Protein AF-A0A954QZ28-F1 (afdb_monomer_lite)

Secondary structure (DSSP, 8-state):
---------PPPHHHHHHHHHHHTT------HHHHHHHHHHHHHTTT-HHHHHHHHHHHHHH-HHHHHHT-TTT-HHHHHHHT-TT--HHHHHHHHHHHHHSSPPPHHHHHHHHHHHTT-SSHHHHHHHHHHHHHTSHHHHH--

pLDDT: mean 74.05, std 15.15, range [38.03, 93.94]

Foldseek 3Di:
DDDDDDPLDWDQQLRLVVLLCQLLVPPPDPPVPVSVVSNVLLVVQPDDDVSSLVVVLVCLLPPPSLCQSLPLVRRPLLCCLVVPPPDDLLNSQQSSCCSQQVDGDDPVRSVVLVVQCVPDPDNSNSSSVVNSCSSSDPSSRRRD

Structure (mmCIF, N/CA/C/O backbone):
data_AF-A0A954QZ28-F1
#
_entry.id   AF-A0A954QZ28-F1
#
loop_
_atom_site.group_PDB
_atom_site.id
_atom_site.type_symbol
_atom_site.label_atom_id
_atom_site.label_alt_id
_atom_site.label_comp_id
_atom_site.label_asym_id
_atom_site.label_entity_id
_atom_site.label_seq_id
_atom_site.pdbx_PDB_ins_code
_atom_site.Cartn_x
_atom_site.Cartn_y
_atom_site.Cartn_z
_atom_site.occupancy
_atom_site.B_iso_or_equiv
_atom_site.auth_seq_id
_atom_site.auth_comp_id
_atom_site.auth_asym_id
_atom_site.auth_atom_id
_atom_site.pdbx_PDB_model_num
ATOM 1 N N . SER A 1 1 ? -21.510 27.653 24.233 1.00 38.03 1 SER A N 1
ATOM 2 C CA . SER A 1 1 ? -21.589 26.718 23.097 1.00 38.03 1 SER A CA 1
ATOM 3 C C . SER A 1 1 ? -20.585 25.605 23.319 1.00 38.03 1 SER A C 1
ATOM 5 O O . SER A 1 1 ? -19.395 25.871 23.259 1.00 38.03 1 SER A O 1
ATOM 7 N N . SER A 1 2 ? -21.049 24.415 23.708 1.00 38.25 2 SER A N 1
ATOM 8 C CA . SER A 1 2 ? -20.191 23.247 23.948 1.00 38.25 2 SER A CA 1
ATOM 9 C C . SER A 1 2 ? -20.011 22.510 22.624 1.00 38.25 2 SER A C 1
ATOM 11 O O . SER A 1 2 ? -20.997 22.045 22.054 1.00 38.25 2 SER A O 1
ATOM 13 N N . PHE A 1 3 ? -18.788 22.472 22.100 1.00 46.31 3 PHE A N 1
ATOM 14 C CA . PHE A 1 3 ? -18.458 21.667 20.928 1.00 46.31 3 PHE A CA 1
ATOM 15 C C . PHE A 1 3 ? -18.366 20.201 21.356 1.00 46.31 3 PHE A C 1
ATOM 17 O O . PHE A 1 3 ? -17.577 19.846 22.229 1.00 46.31 3 PHE A O 1
ATOM 24 N N . ALA A 1 4 ? -19.211 19.361 20.763 1.00 43.81 4 ALA A N 1
ATOM 25 C CA . ALA A 1 4 ? -19.177 17.920 20.933 1.00 43.81 4 ALA A CA 1
ATOM 26 C C . ALA A 1 4 ? -17.924 17.349 20.256 1.00 43.81 4 ALA A C 1
ATOM 28 O O . ALA A 1 4 ? -17.793 17.405 19.035 1.00 43.81 4 ALA A O 1
ATOM 29 N N . THR A 1 5 ? -17.018 16.770 21.039 1.00 40.72 5 THR A N 1
ATOM 30 C CA . THR A 1 5 ? -15.986 15.873 20.517 1.00 40.72 5 THR A CA 1
ATOM 31 C C . THR A 1 5 ? -16.688 14.589 20.083 1.00 40.72 5 THR A C 1
ATOM 33 O O . THR A 1 5 ? -17.097 13.789 20.923 1.00 40.72 5 THR A O 1
ATOM 36 N N . MET A 1 6 ? -16.901 14.403 18.779 1.00 40.81 6 MET A N 1
ATOM 37 C CA . MET A 1 6 ? -17.289 13.098 18.244 1.00 40.81 6 MET A CA 1
ATOM 38 C C . MET A 1 6 ? -16.118 12.137 18.486 1.00 40.81 6 MET A C 1
ATOM 40 O O . MET A 1 6 ? -15.026 12.406 17.983 1.00 40.81 6 MET A O 1
ATOM 44 N N . PRO A 1 7 ? -16.286 11.039 19.245 1.00 48.00 7 PRO A N 1
ATOM 45 C CA . PRO A 1 7 ? -15.283 9.988 19.237 1.00 48.00 7 PRO A CA 1
ATOM 46 C C . PRO A 1 7 ? -15.225 9.441 17.808 1.00 48.00 7 PRO A C 1
ATOM 48 O O . PRO A 1 7 ? -16.243 8.976 17.290 1.00 48.00 7 PRO A O 1
ATOM 51 N N . MET A 1 8 ? -14.058 9.556 17.169 1.00 43.97 8 MET A N 1
ATOM 52 C CA . MET A 1 8 ? -13.742 8.892 15.903 1.00 43.97 8 MET A CA 1
ATOM 53 C C . MET A 1 8 ? -14.042 7.405 16.093 1.00 43.97 8 MET A C 1
ATOM 55 O O . MET A 1 8 ? -13.344 6.701 16.822 1.00 43.97 8 MET A O 1
ATOM 59 N N . ARG A 1 9 ? -15.168 6.951 15.548 1.00 52.44 9 ARG A N 1
ATOM 60 C CA . ARG A 1 9 ? -15.652 5.589 15.736 1.00 52.44 9 ARG A CA 1
ATOM 61 C C . ARG A 1 9 ? -15.023 4.767 14.616 1.00 52.44 9 ARG A C 1
ATOM 63 O O . ARG A 1 9 ? -15.366 4.985 13.462 1.00 52.44 9 ARG A O 1
ATOM 70 N N . GLY A 1 10 ? -14.074 3.892 14.958 1.00 58.69 10 GLY A N 1
ATOM 71 C CA . GLY A 1 10 ? -13.457 2.980 13.989 1.00 58.69 10 GLY A CA 1
ATOM 72 C C . GLY A 1 10 ? -14.515 2.171 13.231 1.00 58.69 10 GLY A C 1
ATOM 73 O O . GLY A 1 10 ? -15.608 1.936 13.759 1.00 58.69 10 GLY A O 1
ATOM 74 N N . LEU A 1 11 ? -14.196 1.782 11.997 1.00 59.22 11 LEU A N 1
ATOM 75 C CA . LEU A 1 11 ? -15.119 1.090 11.095 1.00 59.22 11 LEU A CA 1
ATOM 76 C C . LEU A 1 11 ? -15.683 -0.182 11.732 1.00 59.22 11 LEU A C 1
ATOM 78 O O . LEU A 1 11 ? -14.971 -0.927 12.411 1.00 59.22 11 LEU A O 1
ATOM 82 N N . SER A 1 12 ? -16.975 -0.441 11.511 1.00 68.88 12 SER A N 1
ATOM 83 C CA . SER A 1 12 ? -17.567 -1.728 11.879 1.00 68.88 12 SER A CA 1
ATOM 84 C C . SER A 1 12 ? -16.999 -2.849 10.998 1.00 68.88 12 SER A C 1
ATOM 86 O O . SER A 1 12 ? -16.528 -2.594 9.892 1.00 68.88 12 SER A O 1
ATOM 88 N N . GLY A 1 13 ? -17.073 -4.104 11.459 1.00 67.50 13 GLY A N 1
ATOM 89 C CA . GLY A 1 13 ? -16.590 -5.254 10.677 1.00 67.50 13 GLY A CA 1
ATOM 90 C C . GLY A 1 13 ? -17.237 -5.344 9.293 1.00 67.50 13 GLY A C 1
ATOM 91 O O . GLY A 1 13 ? -16.562 -5.649 8.317 1.00 67.50 13 GLY A O 1
ATOM 92 N N . ASP A 1 14 ? -18.513 -4.966 9.180 1.00 68.81 14 ASP A N 1
ATOM 93 C CA . ASP A 1 14 ? -19.202 -4.901 7.889 1.00 68.81 14 ASP A CA 1
ATOM 94 C C . ASP A 1 14 ? -18.636 -3.798 6.980 1.00 68.81 14 ASP A C 1
ATOM 96 O O . ASP A 1 14 ? -18.440 -4.030 5.791 1.00 68.81 14 ASP A O 1
ATOM 100 N N . GLN A 1 15 ? -18.340 -2.613 7.528 1.00 70.19 15 GLN A N 1
ATOM 101 C CA . GLN A 1 15 ? -17.769 -1.505 6.756 1.00 70.19 15 GLN A CA 1
ATOM 10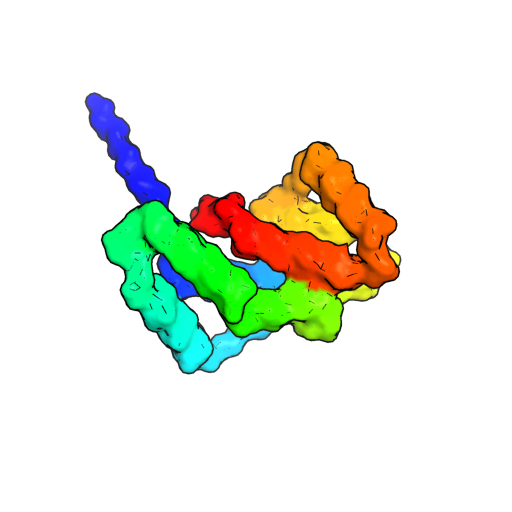2 C C . GLN A 1 15 ? -16.349 -1.817 6.280 1.00 70.19 15 GLN A C 1
ATOM 104 O O . GLN A 1 15 ? -16.007 -1.517 5.142 1.00 70.19 15 GLN A O 1
ATOM 109 N N . LEU A 1 16 ? -15.537 -2.453 7.127 1.00 71.25 16 LEU A N 1
ATOM 110 C CA . LEU A 1 16 ? -14.182 -2.856 6.764 1.00 71.25 16 LEU A CA 1
ATOM 111 C C . LEU A 1 16 ? -14.188 -3.934 5.672 1.00 71.25 16 LEU A C 1
ATOM 113 O O . LEU A 1 16 ? -13.406 -3.855 4.727 1.00 71.25 16 LEU A O 1
ATOM 117 N N . TYR A 1 17 ? -15.095 -4.909 5.771 1.00 74.81 17 TYR A N 1
ATOM 118 C CA . TYR A 1 17 ? -15.284 -5.926 4.738 1.00 74.81 17 TYR A CA 1
ATOM 119 C C . TYR A 1 17 ? -15.635 -5.288 3.387 1.00 74.81 17 TYR A C 1
ATOM 121 O O . TYR A 1 17 ? -14.998 -5.587 2.376 1.00 74.81 17 TYR A O 1
ATOM 129 N N . ASP A 1 18 ? -16.608 -4.373 3.378 1.00 74.56 18 ASP A N 1
ATOM 130 C CA . ASP A 1 18 ? -17.055 -3.700 2.157 1.00 74.56 18 ASP A CA 1
ATOM 131 C C . ASP A 1 18 ? -15.938 -2.820 1.554 1.00 74.56 18 ASP A C 1
ATOM 133 O O . ASP A 1 18 ? -15.743 -2.828 0.333 1.00 74.56 18 ASP A O 1
ATOM 137 N N . SER A 1 19 ? -15.146 -2.131 2.387 1.00 75.31 19 SER A N 1
ATOM 138 C CA . SER A 1 19 ? -13.974 -1.360 1.945 1.00 75.31 19 SER A CA 1
ATOM 139 C C . SER A 1 19 ? -12.905 -2.242 1.295 1.00 75.31 19 SER A C 1
ATOM 141 O O . SER A 1 19 ? -12.408 -1.900 0.223 1.00 75.31 19 SER A O 1
ATOM 143 N N . ILE A 1 20 ? -12.576 -3.396 1.887 1.00 75.56 20 ILE A N 1
ATOM 144 C CA . ILE A 1 20 ? -11.546 -4.299 1.348 1.00 75.56 20 ILE A CA 1
ATOM 145 C C . ILE A 1 20 ? -12.005 -4.945 0.041 1.00 75.56 20 ILE A C 1
ATOM 147 O O . ILE A 1 20 ? -11.244 -4.969 -0.924 1.00 75.56 20 ILE A O 1
ATOM 151 N N . VAL A 1 21 ? -13.251 -5.426 -0.028 1.00 79.44 21 VAL A N 1
ATOM 152 C CA . VAL A 1 21 ? -13.811 -6.008 -1.262 1.00 79.44 21 VAL A CA 1
ATOM 153 C C . VAL A 1 21 ? -13.777 -4.990 -2.400 1.00 79.44 21 VAL A C 1
ATOM 155 O O . V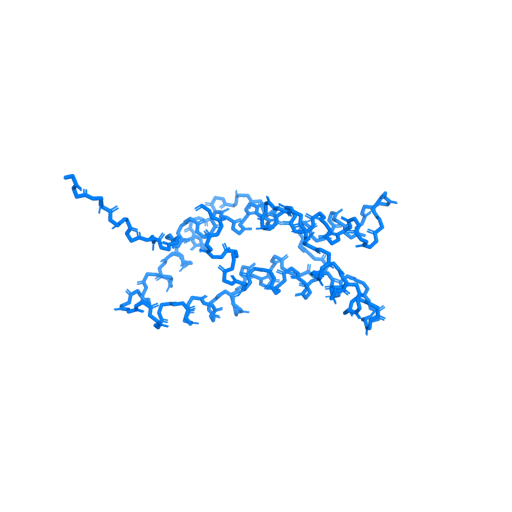AL A 1 21 ? -13.371 -5.323 -3.514 1.00 79.44 21 VAL A O 1
ATOM 158 N N . THR A 1 22 ? -14.147 -3.743 -2.104 1.00 78.06 22 THR A N 1
ATOM 159 C CA . THR A 1 22 ? -14.148 -2.653 -3.085 1.00 78.06 22 THR A CA 1
ATOM 160 C C . THR A 1 22 ? -12.729 -2.297 -3.535 1.00 78.06 22 THR A C 1
ATOM 162 O O . THR A 1 22 ? -12.476 -2.234 -4.736 1.00 78.06 22 THR A O 1
ATOM 165 N N . ALA A 1 23 ? -11.786 -2.117 -2.604 1.00 72.88 23 ALA A N 1
ATOM 166 C CA . ALA A 1 23 ? -10.403 -1.743 -2.914 1.00 72.88 23 ALA A CA 1
ATOM 167 C C . ALA A 1 23 ? -9.641 -2.847 -3.674 1.00 72.88 23 ALA A C 1
ATOM 169 O O . ALA A 1 23 ? -8.862 -2.572 -4.590 1.00 72.88 23 ALA A O 1
ATOM 170 N N . ALA A 1 24 ? -9.891 -4.112 -3.331 1.00 74.75 24 ALA A N 1
ATOM 171 C CA . ALA A 1 24 ? -9.268 -5.267 -3.973 1.00 74.75 24 ALA A CA 1
ATOM 172 C C . ALA A 1 24 ? -9.918 -5.649 -5.317 1.00 74.75 24 ALA A C 1
ATOM 174 O O . ALA A 1 24 ? -9.427 -6.553 -5.997 1.00 74.75 24 ALA A O 1
ATOM 175 N N . GLY A 1 25 ? -11.025 -4.996 -5.701 1.00 72.00 25 GLY A N 1
ATOM 176 C CA . GLY A 1 25 ? -11.776 -5.332 -6.912 1.00 72.00 25 GLY A CA 1
ATOM 177 C C . GLY A 1 25 ? -12.350 -6.751 -6.876 1.00 72.00 25 GLY A C 1
ATOM 178 O O . GLY A 1 25 ? -12.608 -7.348 -7.923 1.00 72.00 25 GLY A O 1
ATOM 179 N N . LEU A 1 26 ? -12.514 -7.316 -5.676 1.00 75.94 26 LEU A N 1
ATOM 180 C CA . LEU A 1 26 ? -13.071 -8.648 -5.505 1.00 75.94 26 LEU A CA 1
ATOM 181 C C . LEU A 1 26 ? -14.550 -8.610 -5.906 1.00 75.94 26 LEU A C 1
ATOM 183 O O . LEU A 1 26 ? -15.251 -7.634 -5.620 1.00 75.94 26 LEU A O 1
ATOM 187 N N . PRO A 1 27 ? -15.066 -9.658 -6.574 1.00 63.91 27 PRO A N 1
ATOM 188 C CA . PRO A 1 27 ? -16.483 -9.711 -6.887 1.00 63.91 27 PRO A CA 1
ATOM 189 C C . PRO A 1 27 ? -17.275 -9.605 -5.584 1.00 63.91 27 PRO A C 1
ATOM 191 O O . PRO A 1 27 ? -16.959 -10.305 -4.620 1.00 63.91 27 PRO A O 1
ATOM 194 N N . VAL A 1 28 ? -18.317 -8.763 -5.562 1.00 63.69 28 VAL A N 1
ATOM 195 C CA . VAL A 1 28 ? -19.270 -8.697 -4.445 1.00 63.69 28 VAL A CA 1
ATOM 196 C C . VAL A 1 28 ? -19.973 -10.050 -4.364 1.00 63.69 28 VAL A C 1
ATOM 198 O O . VAL A 1 28 ? -21.004 -10.302 -4.991 1.00 63.69 28 VAL A O 1
ATOM 201 N N . ARG A 1 29 ? -19.356 -10.985 -3.646 1.00 60.84 29 ARG A N 1
ATOM 202 C CA . ARG A 1 29 ? -19.885 -12.323 -3.448 1.00 60.84 29 ARG A CA 1
ATOM 203 C C . ARG A 1 29 ? -21.036 -12.197 -2.465 1.00 60.84 29 ARG A C 1
ATOM 205 O O . ARG A 1 29 ? -20.844 -11.849 -1.308 1.00 60.84 29 ARG A O 1
ATOM 212 N N . SER A 1 30 ? -22.235 -12.562 -2.912 1.00 52.09 30 SER A N 1
ATOM 213 C CA . SER A 1 30 ? -23.422 -12.738 -2.062 1.00 52.09 30 SER A CA 1
ATOM 214 C C . SER A 1 30 ? -23.251 -13.853 -1.008 1.00 52.09 30 SER A C 1
ATOM 216 O O . SER A 1 30 ? -24.229 -14.226 -0.349 1.00 52.09 30 SER A O 1
ATOM 218 N N . ASP A 1 31 ? -22.055 -14.435 -0.853 1.00 57.62 31 ASP A N 1
ATOM 219 C CA . ASP A 1 31 ? -21.818 -15.492 0.116 1.00 57.62 31 ASP A CA 1
ATOM 220 C C . ASP A 1 31 ? -21.803 -14.913 1.532 1.00 57.62 31 ASP A C 1
ATOM 222 O O . ASP A 1 31 ? -20.796 -14.519 2.118 1.00 57.62 31 ASP A O 1
ATOM 226 N N . SER A 1 32 ? -23.009 -14.863 2.080 1.00 63.62 32 SER A N 1
ATOM 227 C CA . SER A 1 32 ? -23.313 -14.443 3.436 1.00 63.62 32 SER A CA 1
ATOM 228 C C . SER A 1 32 ? -22.507 -15.190 4.501 1.00 63.62 32 SER A C 1
ATOM 230 O O . SER A 1 32 ? -22.497 -14.734 5.637 1.00 63.62 32 SER A O 1
ATOM 232 N N . ARG A 1 33 ? -21.866 -16.334 4.210 1.00 68.31 33 ARG A N 1
ATOM 233 C CA . ARG A 1 33 ? -21.055 -17.054 5.205 1.00 68.31 33 ARG A CA 1
ATOM 234 C C . ARG A 1 33 ? -19.707 -16.397 5.486 1.00 68.31 33 ARG A C 1
ATOM 236 O O . ARG A 1 33 ? -19.437 -16.163 6.656 1.00 68.31 33 ARG A O 1
ATOM 243 N N . GLN A 1 34 ? -18.913 -16.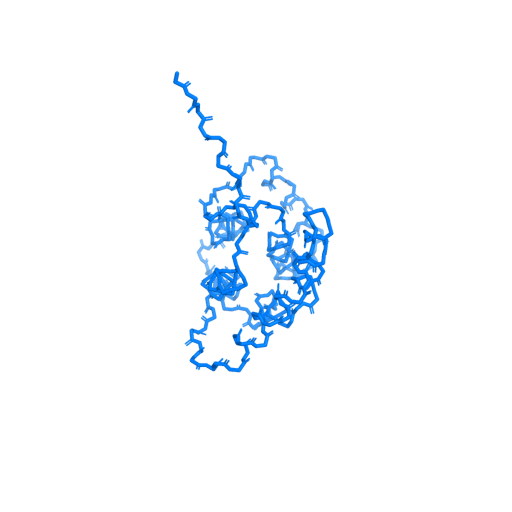050 4.472 1.00 66.50 34 GLN A N 1
ATOM 244 C CA . GLN A 1 34 ? -17.618 -15.377 4.682 1.00 66.50 34 GLN A CA 1
ATOM 245 C C . GLN A 1 34 ? -17.797 -13.999 5.320 1.00 66.50 34 GLN A C 1
ATOM 247 O O . GLN A 1 34 ? -17.130 -13.693 6.303 1.00 66.50 34 GLN A O 1
ATOM 252 N N . ARG A 1 35 ? -18.777 -13.218 4.843 1.00 70.88 35 ARG A N 1
ATOM 253 C CA . ARG A 1 35 ? -19.132 -11.930 5.456 1.00 70.88 35 ARG A CA 1
ATOM 254 C C . ARG A 1 35 ? -19.547 -12.086 6.921 1.00 70.88 35 ARG A C 1
ATOM 256 O O . ARG A 1 35 ? -19.063 -11.355 7.771 1.00 70.88 35 ARG A O 1
ATOM 263 N N . ARG A 1 36 ? -20.412 -13.061 7.238 1.00 70.50 36 ARG A N 1
ATOM 264 C CA . ARG A 1 36 ? -20.825 -13.316 8.631 1.00 70.50 36 ARG A CA 1
ATOM 265 C C . ARG A 1 36 ? -19.659 -13.765 9.503 1.00 70.50 36 ARG A C 1
ATOM 267 O O . ARG A 1 36 ? -19.558 -13.280 10.617 1.00 70.50 36 ARG A O 1
ATOM 274 N N . GLN A 1 37 ? -18.799 -14.652 9.006 1.00 70.44 37 GLN A N 1
ATOM 275 C CA . GLN A 1 37 ? -17.632 -15.123 9.751 1.00 70.44 37 GLN A CA 1
ATOM 276 C C . GLN A 1 37 ? -16.688 -13.960 10.070 1.00 70.44 37 GLN A C 1
ATOM 278 O O . GLN A 1 37 ? -16.352 -13.756 11.229 1.00 70.44 37 GLN A O 1
ATOM 283 N N . PHE A 1 38 ? -16.372 -13.132 9.070 1.00 70.62 38 PHE A N 1
ATOM 284 C CA . PHE A 1 38 ? -15.553 -11.935 9.248 1.00 70.62 38 PHE A CA 1
ATOM 285 C C . PHE A 1 38 ? -16.159 -10.976 10.280 1.00 70.62 38 PHE A C 1
ATOM 287 O O . PHE A 1 38 ? -15.474 -10.548 11.204 1.00 70.62 38 PHE A O 1
ATOM 294 N N . THR A 1 39 ? -17.456 -10.671 10.173 1.00 69.75 39 THR A N 1
ATOM 295 C CA . THR A 1 39 ? -18.135 -9.756 11.102 1.00 69.75 39 THR A CA 1
ATOM 296 C C . THR A 1 39 ? -18.232 -10.321 12.526 1.00 69.75 39 THR A C 1
ATOM 298 O O . THR A 1 39 ? -18.135 -9.553 13.484 1.00 69.75 39 THR A O 1
ATOM 301 N N . GLU A 1 40 ? -18.407 -11.636 12.695 1.00 68.19 40 GLU A N 1
ATOM 302 C CA . GLU A 1 40 ? -18.419 -12.297 14.010 1.00 68.19 40 GLU A CA 1
ATOM 303 C C . GLU A 1 40 ? -17.026 -12.315 14.652 1.00 68.19 40 GLU A C 1
ATOM 305 O O . GLU A 1 40 ? -16.887 -11.893 15.802 1.00 68.19 40 GLU A O 1
ATOM 310 N N . ASP A 1 41 ? -15.985 -12.685 13.902 1.00 64.88 41 ASP A N 1
ATOM 311 C CA . ASP A 1 41 ? -14.596 -12.655 14.379 1.00 64.88 41 ASP A CA 1
ATOM 312 C C . ASP A 1 41 ? -14.196 -11.225 14.784 1.00 64.88 41 ASP A C 1
ATOM 314 O O . ASP A 1 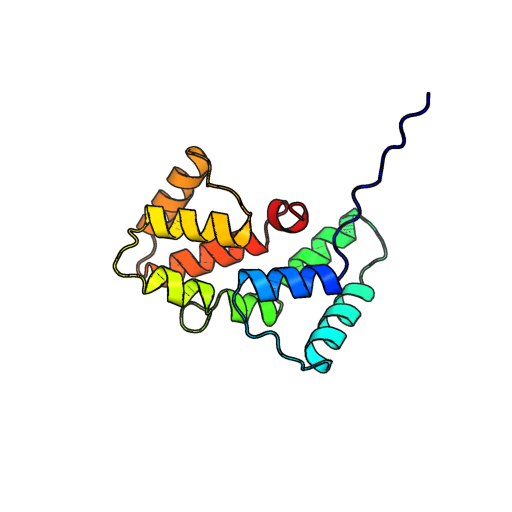41 ? -13.612 -10.992 15.842 1.00 64.88 41 ASP A O 1
ATOM 318 N N . PHE A 1 42 ? -14.644 -10.229 14.018 1.00 63.88 42 PHE A N 1
ATOM 319 C CA . PHE A 1 42 ? -14.435 -8.813 14.314 1.00 63.88 42 PHE A CA 1
ATOM 320 C C . PHE A 1 42 ? -15.286 -8.276 15.483 1.00 63.88 42 PHE A C 1
ATOM 322 O O . PHE A 1 42 ? -14.991 -7.211 16.036 1.00 63.88 42 PHE A O 1
ATOM 329 N N . ARG A 1 43 ? -16.374 -8.962 15.865 1.00 62.03 43 ARG A N 1
ATOM 330 C CA . ARG A 1 43 ? -17.230 -8.609 17.017 1.00 62.03 43 ARG A CA 1
ATOM 331 C C . ARG A 1 43 ? -16.677 -9.122 18.338 1.00 62.03 43 ARG A C 1
ATOM 333 O O . ARG A 1 43 ? -16.846 -8.442 19.351 1.00 62.03 43 ARG A O 1
ATOM 340 N N . ILE A 1 44 ? -16.052 -10.298 18.340 1.00 52.94 44 ILE A N 1
ATOM 341 C CA . ILE A 1 44 ? -15.592 -10.976 19.560 1.00 52.94 44 ILE A CA 1
ATOM 342 C C . ILE A 1 44 ? -14.474 -10.183 20.271 1.00 52.94 44 ILE A C 1
ATOM 344 O O . ILE A 1 44 ? -14.415 -10.184 21.500 1.00 52.94 44 ILE A O 1
ATOM 348 N N . ASP A 1 45 ? -13.677 -9.397 19.542 1.00 50.88 45 ASP A N 1
ATOM 349 C CA . ASP A 1 45 ? -12.509 -8.678 20.083 1.00 50.88 45 ASP A CA 1
ATOM 350 C C . ASP A 1 45 ? -12.752 -7.216 20.542 1.00 50.88 45 ASP A C 1
ATOM 352 O O . ASP A 1 45 ? -11.818 -6.482 20.881 1.00 50.88 45 ASP A O 1
ATOM 356 N N . GLN A 1 46 ? -14.004 -6.748 20.620 1.00 51.75 46 GLN A N 1
ATOM 357 C CA . GLN A 1 46 ? -14.330 -5.313 20.767 1.00 51.75 46 GLN A CA 1
ATOM 358 C C . GLN A 1 46 ? -14.220 -4.689 22.182 1.00 51.75 46 GLN A C 1
ATOM 360 O O . GLN A 1 46 ? -14.811 -3.637 22.433 1.00 51.75 46 GLN A O 1
ATOM 365 N N . VAL A 1 47 ? -13.470 -5.254 23.138 1.00 51.06 47 VAL A N 1
ATOM 366 C CA . VAL A 1 47 ? -13.612 -4.842 24.558 1.00 51.06 47 VAL A CA 1
ATOM 367 C C . VAL A 1 47 ? -12.701 -3.675 25.024 1.00 51.06 47 VAL A C 1
ATOM 369 O O . VAL A 1 47 ? -12.993 -3.081 26.054 1.00 51.06 47 VAL A O 1
ATOM 372 N N . THR A 1 48 ? -11.651 -3.219 24.313 1.00 45.31 48 THR A N 1
ATOM 373 C CA . THR A 1 48 ? -10.839 -2.032 24.755 1.00 45.31 48 THR A CA 1
ATOM 374 C C . THR A 1 48 ? -10.034 -1.336 23.639 1.00 45.31 48 THR A C 1
ATOM 376 O O . THR A 1 48 ? -9.341 -2.005 22.895 1.00 45.31 48 THR A O 1
ATOM 379 N N . GLU A 1 49 ? -10.031 0.006 23.553 1.00 50.81 49 GLU A N 1
ATOM 380 C CA . GLU A 1 49 ? -9.501 0.818 22.416 1.00 50.81 49 GLU A CA 1
ATOM 381 C C . GLU A 1 49 ? -8.077 0.527 21.941 1.00 50.81 49 GLU A C 1
ATOM 383 O O . GLU A 1 49 ? -7.844 0.410 20.744 1.00 50.81 49 GLU A O 1
ATOM 388 N N . ALA A 1 50 ? -7.132 0.369 22.863 1.00 48.75 50 ALA A N 1
ATOM 389 C CA . ALA A 1 50 ? -5.739 0.113 22.505 1.00 48.75 50 ALA A CA 1
ATOM 390 C C . ALA A 1 50 ? -5.462 -1.368 22.176 1.00 48.75 50 ALA A C 1
ATOM 392 O O . ALA A 1 50 ? -4.563 -1.671 21.401 1.00 48.75 50 ALA A O 1
ATOM 393 N N . ARG A 1 51 ? -6.238 -2.306 22.743 1.00 45.59 51 ARG A N 1
ATOM 394 C CA . ARG A 1 51 ? -6.203 -3.729 22.349 1.00 45.59 51 ARG A CA 1
ATOM 395 C C . ARG A 1 51 ? -6.996 -3.984 21.061 1.00 45.59 51 ARG A C 1
ATOM 397 O O . ARG A 1 51 ? -6.630 -4.890 20.321 1.00 45.59 51 ARG A O 1
ATOM 404 N N . ARG A 1 52 ? -8.016 -3.156 20.783 1.00 49.34 52 ARG A N 1
ATOM 405 C CA . ARG A 1 52 ? -8.873 -3.174 19.586 1.00 49.34 52 ARG A CA 1
ATOM 406 C C . ARG A 1 52 ? -8.037 -3.058 18.310 1.00 49.34 52 ARG A C 1
ATOM 408 O O . ARG A 1 52 ? -8.145 -3.934 17.463 1.00 49.34 52 ARG A O 1
ATOM 415 N N . SER A 1 53 ? -7.172 -2.044 18.204 1.00 59.22 53 SER A N 1
ATOM 416 C CA . SER A 1 53 ? -6.357 -1.844 16.996 1.00 59.22 53 SER A CA 1
ATOM 417 C C . SER A 1 53 ? -5.340 -2.962 16.780 1.00 59.22 53 SER A C 1
ATOM 419 O O . SER A 1 53 ? -5.169 -3.404 15.656 1.00 59.22 53 SER A O 1
ATOM 421 N N . LEU A 1 54 ? -4.712 -3.478 17.842 1.00 54.78 54 LEU A N 1
ATOM 422 C CA . LEU A 1 54 ? -3.712 -4.544 17.725 1.00 54.78 54 LEU A CA 1
ATOM 423 C C . LEU A 1 54 ? -4.309 -5.859 17.220 1.00 54.78 54 LEU A C 1
ATOM 425 O O . LEU A 1 54 ? -3.746 -6.473 16.319 1.00 54.78 54 LEU A O 1
ATOM 429 N N . VAL A 1 55 ? -5.440 -6.298 17.781 1.00 57.78 55 VAL A N 1
ATOM 430 C CA . VAL A 1 55 ? -6.067 -7.557 17.351 1.00 57.78 55 VAL A CA 1
ATOM 431 C C . VAL A 1 55 ? -6.739 -7.403 15.983 1.00 57.78 55 VAL A C 1
ATOM 433 O O . VAL A 1 55 ? -6.612 -8.297 15.154 1.00 57.78 55 VAL A O 1
ATOM 436 N N . GLN A 1 56 ? -7.340 -6.243 15.681 1.00 59.25 56 GLN A N 1
ATOM 437 C CA . GLN A 1 56 ? -7.821 -5.926 14.328 1.00 59.25 56 GLN A CA 1
ATOM 438 C C . GLN A 1 56 ? -6.694 -5.919 13.293 1.00 59.25 56 GLN A C 1
ATOM 440 O O . GLN A 1 56 ? -6.852 -6.522 12.236 1.00 59.25 56 GLN A O 1
ATOM 445 N N . SER A 1 57 ? -5.549 -5.295 13.593 1.00 64.94 57 SER A N 1
ATOM 446 C CA . SER A 1 57 ? -4.373 -5.356 12.724 1.00 64.94 57 SER A CA 1
ATOM 447 C C . SER A 1 57 ? -3.891 -6.793 12.562 1.00 64.94 57 SER A C 1
ATOM 449 O O . SER A 1 57 ? -3.589 -7.190 11.451 1.00 64.94 57 SER A O 1
ATOM 451 N N . LEU A 1 58 ? -3.879 -7.617 13.615 1.00 62.41 58 LEU A N 1
ATOM 452 C CA . LEU A 1 58 ? -3.490 -9.028 13.496 1.00 62.41 58 LEU A CA 1
ATOM 453 C C . LEU A 1 58 ? -4.474 -9.854 12.654 1.00 62.41 58 LEU A C 1
ATOM 455 O O . LEU A 1 58 ? -4.032 -10.726 11.905 1.00 62.41 58 LEU A O 1
ATOM 459 N N . LEU A 1 59 ? -5.778 -9.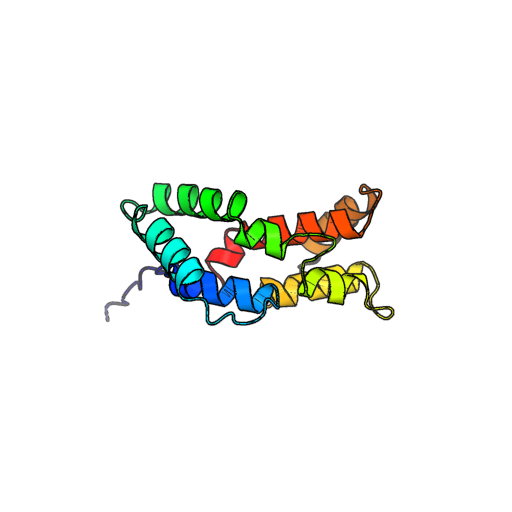587 12.750 1.00 65.88 59 LEU A N 1
ATOM 460 C CA . LEU A 1 59 ? -6.797 -10.242 11.928 1.00 65.88 59 LEU A CA 1
ATOM 461 C C . LEU A 1 59 ? -6.691 -9.803 10.460 1.00 65.88 59 LEU A C 1
ATOM 463 O O . LEU A 1 59 ? -6.854 -10.626 9.569 1.00 65.88 59 LEU A O 1
ATOM 467 N N . LEU A 1 60 ? -6.359 -8.535 10.199 1.00 68.44 60 LEU A N 1
ATOM 468 C CA . LEU A 1 60 ? -6.059 -8.037 8.855 1.00 68.44 60 LEU A CA 1
ATOM 469 C C . LEU A 1 60 ? -4.745 -8.609 8.312 1.00 68.44 60 LEU A C 1
ATOM 471 O O . LEU A 1 60 ? -4.702 -9.036 7.166 1.00 68.44 60 LEU A O 1
ATOM 475 N N . MET A 1 61 ? -3.697 -8.707 9.127 1.00 62.69 61 MET A N 1
ATOM 476 C CA . MET A 1 61 ? -2.392 -9.235 8.715 1.00 62.69 61 MET A CA 1
ATOM 477 C C . MET A 1 61 ? -2.445 -10.725 8.369 1.00 62.69 61 MET A C 1
ATOM 479 O O . MET A 1 61 ? -1.739 -11.156 7.460 1.00 62.69 61 MET A O 1
ATOM 483 N N . ASN A 1 62 ? -3.267 -11.502 9.085 1.00 68.44 62 ASN A N 1
ATOM 484 C CA . ASN A 1 62 ? -3.358 -12.961 8.939 1.00 68.44 62 ASN A CA 1
ATOM 485 C C . ASN A 1 62 ? -4.660 -13.439 8.277 1.00 68.44 62 ASN A C 1
ATOM 487 O O . ASN A 1 62 ? -4.874 -14.642 8.132 1.00 68.44 62 ASN A O 1
ATOM 491 N N . GLY A 1 63 ? -5.553 -12.517 7.923 1.00 70.50 63 GLY A N 1
ATOM 492 C CA . GLY A 1 63 ? -6.864 -12.834 7.378 1.00 70.50 63 GLY A CA 1
ATOM 493 C C . GLY A 1 63 ? -6.775 -13.350 5.949 1.00 70.50 63 GLY A C 1
ATOM 494 O O . GLY A 1 63 ? -6.052 -12.804 5.115 1.00 70.50 63 GLY A O 1
ATOM 495 N N . GLU A 1 64 ? -7.579 -14.369 5.648 1.00 70.44 64 GLU A N 1
ATOM 496 C CA . GLU A 1 64 ? -7.689 -14.961 4.308 1.00 70.44 64 GLU A CA 1
ATOM 497 C C . GLU A 1 64 ? -8.070 -13.909 3.248 1.00 70.44 64 GLU A C 1
ATOM 499 O O . GLU A 1 64 ? -7.585 -13.957 2.123 1.00 70.44 64 GLU A O 1
ATOM 504 N N . LEU A 1 65 ? -8.845 -12.890 3.644 1.00 68.06 65 LEU A N 1
ATOM 505 C CA . LEU A 1 65 ? -9.243 -11.769 2.790 1.00 68.06 65 LEU A CA 1
ATOM 506 C C . LEU A 1 65 ? -8.055 -10.897 2.352 1.00 68.06 65 LEU A C 1
ATOM 508 O O . LEU A 1 65 ? -7.953 -10.546 1.178 1.00 68.06 65 LEU A O 1
ATOM 512 N N . THR A 1 66 ? -7.143 -10.563 3.268 1.00 73.88 66 THR A N 1
ATOM 513 C CA . THR A 1 66 ? -5.935 -9.795 2.932 1.00 73.88 66 THR A CA 1
ATOM 514 C C . THR A 1 66 ? -4.998 -10.639 2.082 1.00 73.88 66 THR A C 1
ATOM 516 O O . THR A 1 66 ? -4.488 -10.144 1.086 1.00 73.88 66 THR A O 1
ATOM 519 N N . ALA A 1 67 ? -4.837 -11.924 2.411 1.00 75.88 67 ALA A N 1
ATOM 520 C CA . ALA A 1 67 ? -4.022 -12.846 1.625 1.00 75.88 67 ALA A CA 1
ATOM 521 C C . ALA A 1 67 ? -4.547 -13.029 0.186 1.00 75.88 67 ALA A C 1
ATOM 523 O O . ALA A 1 67 ? -3.754 -13.162 -0.745 1.00 75.88 67 ALA A O 1
ATOM 524 N N . GLU A 1 68 ? -5.870 -13.022 -0.015 1.00 75.94 68 GLU A N 1
ATOM 525 C CA . GLU A 1 68 ? -6.485 -13.067 -1.347 1.00 75.94 68 GLU A CA 1
ATOM 526 C C . GLU A 1 68 ? -6.310 -11.732 -2.090 1.00 75.94 68 GLU A C 1
ATOM 528 O O . GLU A 1 68 ? -5.933 -11.727 -3.263 1.00 75.94 68 GLU A O 1
ATOM 533 N N . ALA A 1 69 ? -6.508 -10.601 -1.403 1.00 72.81 69 ALA A N 1
ATOM 534 C CA . ALA A 1 69 ? -6.370 -9.262 -1.977 1.00 72.81 69 ALA A CA 1
ATOM 535 C C . ALA A 1 69 ? -4.929 -8.924 -2.394 1.00 72.81 69 ALA A C 1
ATOM 537 O O . ALA A 1 69 ? -4.723 -8.289 -3.428 1.00 72.81 69 ALA A O 1
ATOM 538 N N . THR A 1 70 ? -3.935 -9.354 -1.613 1.00 79.06 70 THR A N 1
ATOM 539 C CA . THR A 1 70 ? -2.514 -9.067 -1.858 1.00 79.06 70 THR A CA 1
ATOM 540 C C . THR A 1 70 ? -1.836 -10.138 -2.702 1.00 79.06 70 THR A C 1
ATOM 542 O O . THR A 1 70 ? -0.643 -10.051 -2.944 1.00 79.06 70 THR A O 1
ATOM 545 N N . ASN A 1 71 ? -2.550 -11.165 -3.167 1.00 81.06 71 ASN A N 1
ATOM 546 C CA . ASN A 1 71 ? -1.927 -12.222 -3.951 1.00 81.06 71 ASN A CA 1
ATOM 547 C C . ASN A 1 71 ? -1.384 -11.677 -5.286 1.00 81.06 71 ASN A C 1
ATOM 549 O O . ASN A 1 71 ? -2.161 -11.261 -6.147 1.00 81.06 71 ASN A O 1
ATOM 553 N N . ALA A 1 72 ? -0.066 -11.757 -5.487 1.00 73.62 72 ALA A N 1
ATOM 554 C CA . ALA A 1 72 ? 0.618 -11.250 -6.679 1.00 73.62 72 ALA A CA 1
ATOM 555 C C . ALA A 1 72 ? 0.098 -11.840 -8.010 1.00 73.62 72 ALA A C 1
ATOM 557 O O . ALA A 1 72 ? 0.168 -11.191 -9.055 1.00 73.62 72 ALA A O 1
ATOM 558 N N . GLU A 1 73 ? -0.448 -13.060 -7.978 1.00 71.25 73 GLU A N 1
ATOM 559 C CA . GLU A 1 73 ? -0.954 -13.769 -9.154 1.00 71.25 73 GLU A CA 1
ATOM 560 C C . GLU A 1 73 ? -2.476 -13.803 -9.261 1.00 71.25 73 GLU A C 1
ATOM 562 O O . GLU A 1 73 ? -2.975 -14.237 -10.292 1.00 71.25 73 GLU A O 1
ATOM 567 N N . ARG A 1 74 ? -3.237 -13.433 -8.226 1.00 71.62 74 ARG A N 1
ATOM 568 C CA . ARG A 1 74 ? -4.704 -13.628 -8.191 1.00 71.62 74 ARG A CA 1
ATOM 569 C C . ARG A 1 74 ? -5.491 -12.410 -7.719 1.00 71.62 74 ARG A C 1
ATOM 571 O O . ARG A 1 74 ? -6.703 -12.382 -7.921 1.00 71.62 74 ARG A O 1
ATOM 578 N N . GLY A 1 75 ? -4.830 -11.419 -7.125 1.00 75.88 75 GLY A N 1
ATOM 579 C CA . GLY A 1 75 ? -5.451 -10.171 -6.694 1.00 75.88 75 GLY A CA 1
ATOM 580 C C . GLY A 1 75 ? -5.942 -9.369 -7.907 1.00 75.88 75 GLY A C 1
ATOM 581 O O . GLY A 1 75 ? -5.108 -8.987 -8.728 1.00 75.88 75 GLY A O 1
ATOM 582 N N . PRO A 1 76 ? -7.250 -9.081 -8.051 1.00 75.56 76 PRO A N 1
ATOM 583 C CA . PRO A 1 76 ? -7.797 -8.418 -9.239 1.00 75.56 76 PRO A CA 1
ATOM 584 C C . PRO A 1 76 ? -7.194 -7.031 -9.478 1.00 75.56 76 PRO A C 1
ATOM 586 O O . PRO A 1 76 ? -6.743 -6.735 -10.584 1.00 75.56 76 PRO A O 1
ATOM 589 N N . THR A 1 77 ? -7.137 -6.197 -8.433 1.00 78.94 77 THR A N 1
ATOM 590 C CA . THR A 1 77 ? -6.526 -4.859 -8.497 1.00 78.94 77 THR A CA 1
ATOM 591 C C . THR A 1 77 ? -5.035 -4.941 -8.817 1.00 78.94 77 THR A C 1
ATOM 593 O O . THR A 1 77 ? -4.539 -4.187 -9.651 1.00 78.94 77 THR A O 1
ATOM 596 N N . LEU A 1 78 ? -4.319 -5.882 -8.198 1.00 84.31 78 LEU A N 1
ATOM 597 C CA . LEU A 1 78 ? -2.879 -6.026 -8.390 1.00 84.31 78 LEU A CA 1
ATOM 598 C C . LEU A 1 78 ? -2.551 -6.511 -9.803 1.00 84.31 78 LEU A C 1
ATOM 600 O O . LEU A 1 78 ? -1.698 -5.915 -10.452 1.00 84.31 78 LEU A O 1
ATOM 604 N N . GLN A 1 79 ? -3.271 -7.513 -10.316 1.00 85.19 79 GLN A N 1
ATOM 605 C CA . GLN A 1 79 ? -3.159 -7.934 -11.712 1.00 85.19 79 GLN A CA 1
ATOM 606 C C . GLN A 1 79 ? -3.455 -6.774 -12.661 1.00 85.19 79 GLN A C 1
ATOM 608 O O . GLN A 1 79 ? -2.641 -6.477 -13.525 1.00 85.19 79 GLN A O 1
ATOM 613 N N . ALA A 1 80 ? -4.583 -6.078 -12.483 1.00 84.38 80 ALA A N 1
ATOM 614 C CA . ALA A 1 80 ? -4.977 -4.993 -13.377 1.00 84.38 80 ALA A CA 1
ATOM 615 C C . ALA A 1 80 ? -3.918 -3.881 -13.457 1.00 84.38 80 ALA A C 1
ATOM 617 O O . ALA A 1 80 ? -3.681 -3.343 -14.535 1.00 84.38 80 ALA A O 1
ATOM 618 N N . ILE A 1 81 ? -3.265 -3.559 -12.336 1.00 86.06 81 ILE A N 1
ATOM 619 C CA . ILE A 1 81 ? -2.208 -2.542 -12.271 1.00 86.06 81 ILE A CA 1
ATOM 620 C C . ILE A 1 81 ? -0.878 -3.081 -12.820 1.00 86.06 81 ILE A C 1
ATOM 622 O O . ILE A 1 81 ? -0.210 -2.395 -13.595 1.00 86.06 81 ILE A O 1
ATOM 626 N N . ALA A 1 82 ? -0.492 -4.303 -12.450 1.00 85.62 82 ALA A N 1
ATOM 627 C CA . ALA A 1 82 ? 0.766 -4.916 -12.872 1.00 85.62 82 ALA A CA 1
ATOM 628 C C . ALA A 1 82 ? 0.795 -5.250 -14.374 1.00 85.62 82 ALA A C 1
ATOM 630 O O . ALA A 1 82 ? 1.850 -5.164 -14.999 1.00 85.62 82 ALA A O 1
ATOM 631 N N . ASP A 1 83 ? -0.351 -5.621 -14.949 1.00 87.25 83 ASP A N 1
ATOM 632 C CA . ASP A 1 83 ? -0.504 -5.994 -16.359 1.00 87.25 83 ASP A CA 1
ATOM 633 C C . ASP A 1 83 ? -0.840 -4.810 -17.277 1.00 87.25 83 ASP A C 1
ATOM 635 O O . ASP A 1 83 ? -0.876 -4.976 -18.497 1.00 87.25 83 ASP A O 1
ATOM 639 N N . ALA A 1 84 ? -1.086 -3.614 -16.732 1.00 87.25 84 ALA A N 1
ATOM 640 C CA . ALA A 1 84 ? -1.409 -2.435 -17.528 1.00 87.25 84 ALA A CA 1
ATOM 641 C C . ALA A 1 84 ? -0.181 -1.959 -18.334 1.00 87.25 84 ALA A C 1
ATOM 643 O O . ALA A 1 84 ? 0.742 -1.380 -17.759 1.00 87.25 84 ALA A O 1
ATOM 644 N N . PRO A 1 85 ? -0.169 -2.097 -19.676 1.00 84.75 85 PRO A N 1
ATOM 645 C CA . PRO A 1 85 ? 1.018 -1.811 -20.491 1.00 84.75 85 PRO A CA 1
ATOM 646 C C . PRO A 1 85 ? 1.342 -0.313 -20.600 1.00 84.75 85 PRO A C 1
ATOM 648 O O . PRO A 1 85 ? 2.371 0.060 -21.158 1.00 84.75 85 PRO A O 1
ATOM 651 N N . PHE A 1 86 ? 0.444 0.549 -20.121 1.00 87.75 86 PHE A N 1
ATOM 652 C CA . PHE A 1 86 ? 0.572 2.004 -20.151 1.00 87.75 86 PHE A CA 1
ATOM 653 C C . PHE A 1 86 ? 1.030 2.602 -18.814 1.00 87.75 86 PHE A C 1
ATOM 655 O O . PHE A 1 86 ? 1.260 3.807 -18.767 1.00 87.75 86 PHE A O 1
ATOM 662 N N . LEU A 1 87 ? 1.147 1.802 -17.747 1.00 88.81 87 LEU A N 1
ATOM 663 C CA . LEU A 1 87 ? 1.625 2.268 -16.446 1.00 88.81 87 LEU A CA 1
ATOM 664 C C . LEU A 1 87 ? 3.111 1.936 -16.291 1.00 88.81 87 LEU A C 1
ATOM 666 O O . LEU A 1 87 ? 3.519 0.789 -16.465 1.00 88.81 87 LEU A O 1
ATOM 670 N N . ASN A 1 88 ? 3.922 2.935 -15.941 1.00 90.38 88 ASN A N 1
ATOM 671 C CA . ASN A 1 88 ? 5.271 2.687 -15.429 1.00 90.38 88 ASN A CA 1
ATOM 672 C C . ASN A 1 88 ? 5.226 2.402 -13.912 1.00 90.38 88 ASN A C 1
ATOM 674 O O . ASN A 1 88 ? 4.177 2.532 -13.285 1.00 90.38 88 ASN A O 1
ATOM 678 N N . SER A 1 89 ? 6.361 2.044 -13.306 1.00 87.06 89 SER A N 1
ATOM 679 C CA . SER A 1 89 ? 6.423 1.703 -11.876 1.00 87.06 89 SER A CA 1
ATOM 680 C C . SER A 1 89 ? 5.902 2.811 -10.951 1.00 87.06 89 SER A C 1
ATOM 682 O O . SER A 1 89 ? 5.209 2.518 -9.980 1.00 87.06 89 SER A O 1
ATOM 684 N N . ASP A 1 90 ? 6.182 4.082 -11.253 1.00 89.69 90 ASP A N 1
ATOM 685 C CA . ASP A 1 90 ? 5.691 5.216 -10.460 1.00 89.69 90 ASP A CA 1
ATOM 686 C C . ASP A 1 90 ? 4.164 5.377 -10.611 1.00 89.69 90 ASP A C 1
ATOM 688 O O . ASP A 1 90 ? 3.468 5.624 -9.624 1.00 89.69 90 ASP A O 1
ATOM 692 N N . ASP A 1 91 ? 3.627 5.180 -11.819 1.00 92.00 91 ASP A N 1
ATOM 693 C CA . ASP A 1 91 ? 2.182 5.231 -12.076 1.00 92.00 91 ASP A CA 1
ATOM 694 C C . ASP A 1 91 ? 1.445 4.055 -11.414 1.00 92.00 91 ASP A C 1
ATOM 696 O O . ASP A 1 91 ? 0.323 4.213 -10.928 1.00 92.00 91 ASP A O 1
ATOM 700 N N . GLN A 1 92 ? 2.070 2.874 -11.355 1.00 91.88 92 GLN A N 1
ATOM 701 C CA . GLN A 1 92 ? 1.537 1.705 -10.649 1.00 91.88 92 GLN A CA 1
ATOM 702 C C . GLN A 1 92 ? 1.426 1.970 -9.144 1.00 91.88 92 GLN A C 1
ATOM 704 O O . GLN A 1 92 ? 0.379 1.707 -8.547 1.00 91.88 92 GLN A O 1
ATOM 709 N N . VAL A 1 93 ? 2.470 2.548 -8.542 1.00 92.62 93 VAL A N 1
ATOM 710 C CA . VAL A 1 93 ? 2.466 2.964 -7.132 1.00 92.62 93 VAL A CA 1
ATOM 711 C C . VAL A 1 93 ? 1.378 4.003 -6.889 1.00 92.62 93 VAL A C 1
ATOM 713 O O . VAL A 1 93 ? 0.566 3.846 -5.981 1.00 92.62 93 VAL A O 1
ATOM 716 N N . GLU A 1 94 ? 1.304 5.042 -7.718 1.00 93.94 94 GLU A N 1
ATOM 717 C CA . GLU A 1 94 ? 0.278 6.073 -7.579 1.00 93.94 94 GLU A CA 1
ATOM 718 C C . GLU A 1 94 ? -1.142 5.498 -7.688 1.00 93.94 94 GLU A C 1
ATOM 720 O O . GLU A 1 94 ? -2.018 5.853 -6.896 1.00 93.94 94 GLU A O 1
ATOM 725 N N . THR A 1 95 ? -1.360 4.570 -8.621 1.00 91.12 95 THR A N 1
ATOM 726 C CA . THR A 1 95 ? -2.651 3.897 -8.802 1.00 91.12 95 THR A CA 1
ATOM 727 C C . THR A 1 95 ? -3.024 3.069 -7.574 1.00 91.12 95 THR A C 1
ATOM 729 O O . THR A 1 95 ? -4.171 3.126 -7.133 1.00 91.12 95 THR A O 1
ATOM 732 N N . LEU A 1 96 ? -2.070 2.356 -6.965 1.00 90.19 96 LEU A N 1
ATOM 733 C CA . LEU A 1 96 ? -2.305 1.612 -5.726 1.00 90.19 96 LEU A CA 1
ATOM 734 C C . LEU A 1 96 ? -2.661 2.530 -4.548 1.00 90.19 96 LEU A C 1
ATOM 736 O O . LEU A 1 96 ? -3.583 2.221 -3.795 1.00 90.19 96 LEU A O 1
ATOM 740 N N . TYR A 1 97 ? -1.989 3.673 -4.408 1.00 92.19 97 TYR A N 1
ATOM 741 C CA . TYR A 1 97 ? -2.314 4.671 -3.382 1.00 92.19 97 TYR A CA 1
ATOM 742 C C . TYR A 1 97 ? -3.721 5.248 -3.573 1.00 92.19 97 TYR A C 1
ATOM 744 O O . TYR A 1 97 ? -4.477 5.385 -2.611 1.00 92.19 97 TYR A O 1
ATOM 752 N N . LEU A 1 98 ? -4.110 5.538 -4.816 1.00 88.88 98 LEU A N 1
ATOM 753 C CA . LEU A 1 98 ? -5.452 6.027 -5.123 1.00 88.88 98 LEU A CA 1
ATOM 754 C C . LEU A 1 98 ? -6.521 4.961 -4.862 1.00 88.88 98 LEU A C 1
ATOM 756 O O . LEU A 1 98 ? -7.572 5.287 -4.317 1.00 88.88 98 LEU A O 1
ATOM 760 N N . ALA A 1 99 ? -6.250 3.703 -5.212 1.00 85.00 99 ALA A N 1
ATOM 761 C CA . ALA A 1 99 ? -7.184 2.597 -5.020 1.00 85.00 99 ALA A CA 1
ATOM 762 C C . ALA A 1 99 ? -7.379 2.217 -3.543 1.00 85.00 99 ALA A C 1
ATOM 764 O O . ALA A 1 99 ? -8.458 1.764 -3.171 1.00 85.00 99 ALA A O 1
ATOM 765 N N . THR A 1 100 ? -6.352 2.392 -2.705 1.00 82.69 100 THR A N 1
ATOM 766 C CA . THR A 1 100 ? -6.377 1.954 -1.298 1.00 82.69 100 THR A CA 1
ATOM 767 C C . THR A 1 100 ? -6.615 3.092 -0.310 1.00 82.69 100 THR A C 1
ATOM 769 O O . THR A 1 100 ? -7.390 2.929 0.624 1.00 82.69 100 THR A O 1
ATOM 772 N N . LEU A 1 101 ? -5.979 4.249 -0.508 1.00 85.44 101 LEU A N 1
ATOM 773 C CA . LEU A 1 101 ? -5.999 5.381 0.425 1.00 85.44 101 LEU A CA 1
ATOM 774 C C . LEU A 1 101 ? -6.755 6.599 -0.125 1.00 85.44 101 LEU A C 1
ATOM 776 O O . LEU A 1 101 ? -6.846 7.617 0.555 1.00 85.44 101 LEU A O 1
ATOM 780 N N . THR A 1 102 ? -7.295 6.530 -1.350 1.00 87.56 102 THR A N 1
ATOM 781 C CA . THR A 1 102 ? -8.037 7.629 -2.008 1.00 87.56 102 THR A CA 1
ATOM 782 C C . THR A 1 102 ? -7.231 8.938 -2.109 1.00 87.56 102 THR A C 1
ATOM 784 O O . THR A 1 102 ? -7.778 10.038 -2.181 1.00 87.56 102 THR A O 1
ATOM 787 N N . ARG A 1 103 ? -5.897 8.843 -2.142 1.00 91.25 103 ARG A N 1
ATOM 788 C CA . ARG A 1 103 ? -4.986 9.986 -2.301 1.00 91.25 103 ARG A CA 1
ATOM 789 C C . ARG A 1 103 ? -3.755 9.603 -3.110 1.00 91.25 103 ARG A C 1
ATOM 791 O O . ARG A 1 103 ? -3.500 8.433 -3.353 1.00 91.25 103 ARG A O 1
ATOM 798 N N . ARG A 1 104 ? -2.969 10.604 -3.502 1.00 92.31 104 ARG A N 1
ATOM 799 C CA . ARG A 1 104 ? -1.647 10.395 -4.110 1.00 92.31 104 ARG A CA 1
ATOM 800 C C . ARG A 1 104 ? -0.587 10.178 -3.017 1.00 92.31 104 ARG A C 1
ATOM 802 O O . ARG A 1 104 ? -0.746 10.727 -1.918 1.00 92.31 104 ARG A O 1
ATOM 809 N N . PRO A 1 105 ? 0.493 9.426 -3.300 1.00 93.00 105 PRO A N 1
ATOM 810 C CA . PRO A 1 105 ? 1.643 9.373 -2.409 1.00 93.00 105 PRO A CA 1
ATOM 811 C C . PRO A 1 105 ? 2.299 10.755 -2.342 1.00 93.00 105 PRO A C 1
ATOM 813 O O . PRO A 1 105 ? 2.380 11.471 -3.346 1.00 93.00 105 PRO A O 1
ATOM 816 N N . SER A 1 106 ? 2.777 11.126 -1.160 1.00 93.62 106 SER A N 1
ATOM 817 C CA . SER A 1 106 ? 3.698 12.249 -0.995 1.00 93.62 106 SER A CA 1
ATOM 818 C C . SER A 1 106 ? 5.049 11.945 -1.652 1.00 93.62 106 SER A C 1
ATOM 820 O O . SER A 1 106 ? 5.352 10.794 -1.966 1.00 93.62 106 SER A O 1
ATOM 822 N N . GLU A 1 107 ? 5.885 12.967 -1.844 1.00 91.81 107 GLU A N 1
ATOM 823 C CA . GLU A 1 107 ? 7.206 12.780 -2.460 1.00 91.81 107 GLU A CA 1
ATOM 824 C C . GLU A 1 107 ? 8.082 11.809 -1.654 1.00 91.81 107 GLU A C 1
ATOM 826 O O . GLU A 1 107 ? 8.664 10.882 -2.208 1.00 91.81 107 GLU A O 1
ATOM 831 N N . THR A 1 108 ? 8.088 11.944 -0.326 1.00 92.75 108 THR A N 1
ATOM 832 C CA . THR A 1 108 ? 8.852 11.062 0.567 1.00 92.75 108 THR A CA 1
ATOM 833 C C . THR A 1 108 ? 8.370 9.612 0.506 1.00 92.75 108 THR A C 1
ATOM 835 O O . THR A 1 108 ? 9.182 8.686 0.495 1.00 92.75 108 THR A O 1
ATOM 838 N N . GLU A 1 109 ? 7.054 9.390 0.452 1.00 92.25 109 GLU A N 1
ATOM 839 C CA . GLU A 1 109 ? 6.490 8.046 0.286 1.00 92.25 109 GLU A CA 1
ATOM 840 C C . GLU A 1 109 ? 6.868 7.458 -1.073 1.00 92.25 109 GLU A C 1
ATOM 842 O O . GLU A 1 109 ? 7.308 6.314 -1.144 1.00 92.25 109 GLU A O 1
ATOM 847 N N . ARG A 1 110 ? 6.765 8.258 -2.140 1.00 92.56 110 ARG A N 1
ATOM 848 C CA . ARG A 1 110 ? 7.126 7.856 -3.501 1.00 92.56 110 ARG A CA 1
ATOM 849 C C . ARG A 1 110 ? 8.587 7.418 -3.585 1.00 92.56 110 ARG A C 1
ATOM 851 O O . ARG A 1 110 ? 8.866 6.344 -4.107 1.00 92.56 110 ARG A O 1
ATOM 858 N N . GLU A 1 111 ? 9.510 8.205 -3.036 1.00 92.31 111 GLU A N 1
ATOM 859 C CA . GLU A 1 111 ? 10.935 7.855 -2.981 1.00 92.31 111 GLU A CA 1
ATOM 860 C C . GLU A 1 111 ? 11.187 6.581 -2.168 1.00 92.31 111 GLU A C 1
ATOM 862 O O . GLU A 1 111 ? 11.924 5.699 -2.609 1.00 92.31 111 GLU A O 1
ATOM 867 N N . THR A 1 112 ? 10.539 6.449 -1.007 1.00 92.88 112 THR A N 1
ATOM 868 C CA . THR A 1 112 ? 10.678 5.268 -0.142 1.00 92.88 112 THR A CA 1
ATOM 869 C C . THR A 1 112 ? 10.229 3.998 -0.860 1.00 92.88 112 THR A C 1
ATOM 871 O O . THR A 1 112 ? 10.943 2.994 -0.861 1.00 92.88 112 THR A O 1
ATOM 874 N N . VAL A 1 113 ? 9.060 4.047 -1.503 1.00 93.06 113 VAL A N 1
ATOM 875 C CA . VAL A 1 113 ? 8.508 2.915 -2.251 1.00 93.06 113 VAL A CA 1
ATOM 876 C C . VAL A 1 113 ? 9.377 2.593 -3.461 1.00 93.06 113 VAL A C 1
ATOM 878 O O . VAL A 1 113 ? 9.674 1.425 -3.690 1.00 93.06 113 VAL A O 1
ATOM 881 N N . ARG A 1 114 ? 9.854 3.603 -4.197 1.00 91.69 114 ARG A N 1
ATOM 882 C CA . ARG A 1 114 ? 10.751 3.399 -5.341 1.00 91.69 114 ARG A CA 1
ATOM 883 C C . ARG A 1 114 ? 12.020 2.654 -4.931 1.00 91.69 114 ARG A C 1
ATOM 885 O O . ARG A 1 114 ? 12.332 1.621 -5.514 1.00 91.69 114 ARG A O 1
ATOM 892 N N . HIS A 1 115 ? 12.697 3.118 -3.882 1.00 91.88 115 HIS A N 1
ATOM 893 C CA . HIS A 1 115 ? 13.899 2.461 -3.366 1.00 91.88 115 HIS A CA 1
ATOM 894 C C . HIS A 1 115 ? 13.648 1.045 -2.857 1.00 91.88 115 HIS A C 1
ATOM 896 O O . HIS A 1 115 ? 14.527 0.186 -2.944 1.00 91.88 115 HIS A O 1
ATOM 902 N N . TYR A 1 116 ? 12.466 0.789 -2.304 1.00 91.62 116 TYR A N 1
ATOM 903 C CA . TYR A 1 116 ? 12.073 -0.554 -1.918 1.00 91.62 116 TYR A CA 1
ATOM 904 C C . TYR A 1 116 ? 11.885 -1.455 -3.150 1.00 91.62 116 TYR A C 1
ATOM 906 O O . TYR A 1 116 ? 12.498 -2.519 -3.208 1.00 91.62 116 TYR A O 1
ATOM 914 N N . LEU A 1 117 ? 11.130 -1.009 -4.160 1.00 90.44 117 LEU A N 1
ATOM 915 C CA . LEU A 1 117 ? 10.864 -1.774 -5.384 1.00 90.44 117 LEU A CA 1
ATOM 916 C C . LEU A 1 117 ? 12.135 -2.068 -6.195 1.00 90.44 117 LEU A C 1
ATOM 918 O O . LEU A 1 117 ? 12.256 -3.155 -6.749 1.00 90.44 117 LEU A O 1
ATOM 922 N N . GLU A 1 118 ? 13.113 -1.157 -6.211 1.00 90.56 118 GLU A N 1
ATOM 923 C CA . GLU A 1 118 ? 14.430 -1.366 -6.845 1.00 90.56 118 GLU A CA 1
ATOM 924 C C . GLU A 1 118 ? 15.205 -2.565 -6.271 1.00 90.56 118 GLU A C 1
ATOM 926 O O . GLU A 1 118 ? 16.119 -3.084 -6.913 1.00 90.56 118 GLU A O 1
ATOM 931 N N . ARG A 1 119 ? 14.873 -2.999 -5.049 1.00 90.25 119 ARG A N 1
ATOM 932 C CA . ARG A 1 119 ? 15.554 -4.087 -4.332 1.00 90.25 119 ARG A CA 1
ATOM 933 C C . ARG A 1 119 ? 14.836 -5.430 -4.453 1.00 90.25 119 ARG A C 1
ATOM 935 O O . ARG A 1 119 ? 15.353 -6.420 -3.938 1.00 90.25 119 ARG A O 1
ATOM 942 N N . ILE A 1 120 ? 13.661 -5.461 -5.077 1.00 90.44 120 ILE A N 1
ATOM 943 C CA . ILE A 1 120 ? 12.863 -6.671 -5.260 1.00 90.44 120 ILE A CA 1
ATOM 944 C C . ILE A 1 120 ? 13.109 -7.219 -6.668 1.00 90.44 120 ILE A C 1
ATOM 946 O O . ILE A 1 120 ? 13.026 -6.489 -7.651 1.00 90.44 120 ILE A O 1
ATOM 950 N N . GLU A 1 121 ? 13.406 -8.516 -6.776 1.00 87.44 121 GLU A N 1
ATOM 951 C CA . GLU A 1 121 ? 13.695 -9.158 -8.068 1.00 87.44 121 GLU A CA 1
ATOM 952 C C . GLU A 1 121 ? 12.465 -9.210 -8.984 1.00 87.44 121 GLU A C 1
ATOM 954 O O . GLU A 1 121 ? 12.575 -9.023 -10.195 1.00 87.44 121 GLU A O 1
ATOM 959 N N . ASN A 1 122 ? 11.287 -9.447 -8.403 1.00 87.88 122 ASN A N 1
ATOM 960 C CA . ASN A 1 122 ? 10.017 -9.496 -9.112 1.00 87.88 122 ASN A CA 1
ATOM 961 C C . ASN A 1 122 ? 9.150 -8.277 -8.749 1.00 87.88 122 ASN A C 1
ATOM 963 O O . ASN A 1 122 ? 8.629 -8.207 -7.632 1.00 87.88 122 ASN A O 1
ATOM 967 N N . PRO A 1 123 ? 8.916 -7.341 -9.685 1.00 85.50 123 PRO A N 1
ATOM 968 C CA . PRO A 1 123 ? 8.113 -6.149 -9.423 1.00 85.50 123 PRO A CA 1
ATOM 969 C C . PRO A 1 123 ? 6.711 -6.444 -8.873 1.00 85.50 123 PRO A C 1
ATOM 971 O O . PRO A 1 123 ? 6.203 -5.671 -8.064 1.00 85.50 123 PRO A O 1
ATOM 974 N N . ARG A 1 124 ? 6.090 -7.570 -9.257 1.00 87.44 124 ARG A N 1
ATOM 975 C CA . ARG A 1 124 ? 4.761 -7.947 -8.741 1.00 87.44 124 ARG A CA 1
ATOM 976 C C . ARG A 1 124 ? 4.771 -8.248 -7.253 1.00 87.44 124 ARG A C 1
ATOM 978 O O . ARG A 1 124 ? 3.828 -7.871 -6.563 1.00 87.44 124 ARG A O 1
ATOM 985 N N . ASP A 1 125 ? 5.830 -8.886 -6.771 1.00 87.50 125 ASP A N 1
ATOM 986 C CA . ASP A 1 125 ? 5.971 -9.217 -5.355 1.00 87.50 125 ASP A CA 1
ATOM 987 C C . ASP A 1 125 ? 6.151 -7.928 -4.542 1.00 87.50 125 ASP A C 1
ATOM 989 O O . ASP A 1 125 ? 5.514 -7.746 -3.510 1.00 87.50 125 ASP A O 1
ATOM 993 N N . GLY A 1 126 ? 6.894 -6.956 -5.083 1.00 89.62 126 GLY A N 1
ATOM 994 C CA . GLY A 1 126 ? 7.028 -5.632 -4.472 1.00 89.62 126 GLY A CA 1
ATOM 995 C C . GLY A 1 126 ? 5.710 -4.846 -4.412 1.00 89.62 126 GLY A C 1
ATOM 996 O O . GLY A 1 126 ? 5.421 -4.199 -3.406 1.00 89.62 126 GLY A O 1
ATOM 997 N N . LEU A 1 127 ? 4.877 -4.918 -5.458 1.00 89.00 127 LEU A N 1
ATOM 998 C CA . LEU A 1 127 ? 3.537 -4.310 -5.460 1.00 89.00 127 LEU A CA 1
ATOM 999 C C . LEU A 1 127 ? 2.576 -5.021 -4.491 1.00 89.00 127 LEU A C 1
ATOM 1001 O O . L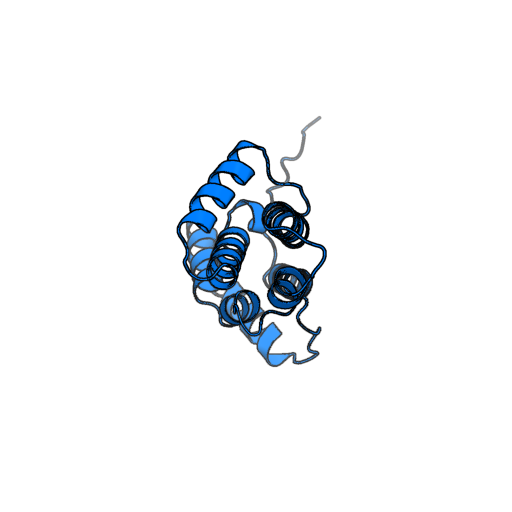EU A 1 127 ? 1.745 -4.364 -3.862 1.00 89.00 127 LEU A O 1
ATOM 1005 N N . SER A 1 128 ? 2.707 -6.342 -4.348 1.00 87.75 128 SER A N 1
ATOM 1006 C CA . SER A 1 128 ? 1.980 -7.153 -3.362 1.00 87.75 128 SER A CA 1
ATOM 1007 C C . SER A 1 128 ? 2.312 -6.722 -1.941 1.00 87.75 128 SER A C 1
ATOM 1009 O O . SER A 1 128 ? 1.407 -6.418 -1.162 1.00 87.75 128 SER A O 1
ATOM 1011 N N . ASP A 1 129 ? 3.600 -6.616 -1.626 1.00 87.56 129 ASP A N 1
ATOM 1012 C CA . ASP A 1 129 ? 4.072 -6.202 -0.308 1.00 87.56 129 ASP A CA 1
ATOM 1013 C C . ASP A 1 129 ? 3.649 -4.763 0.014 1.00 87.56 129 ASP A C 1
ATOM 1015 O O . ASP A 1 129 ? 3.226 -4.470 1.135 1.00 87.56 129 ASP A O 1
ATOM 1019 N N . LEU A 1 130 ? 3.675 -3.869 -0.982 1.00 90.19 130 LEU A N 1
ATOM 1020 C CA . LEU A 1 130 ? 3.173 -2.504 -0.841 1.00 90.19 130 LEU A CA 1
ATOM 1021 C C . LEU A 1 130 ? 1.668 -2.478 -0.537 1.00 90.19 130 LEU A C 1
ATOM 1023 O O . LEU A 1 130 ? 1.243 -1.793 0.394 1.00 90.19 130 LEU A O 1
ATOM 1027 N N . LEU A 1 131 ? 0.857 -3.225 -1.296 1.00 87.50 131 LEU A N 1
ATOM 1028 C CA . LEU A 1 131 ? -0.586 -3.335 -1.066 1.00 87.50 131 LEU A CA 1
ATOM 1029 C C . LEU A 1 131 ? -0.880 -3.897 0.328 1.00 87.50 131 LEU A C 1
ATOM 1031 O O . LEU A 1 131 ? -1.712 -3.348 1.051 1.00 87.50 131 LEU A O 1
ATOM 1035 N N . TRP A 1 132 ? -0.151 -4.935 0.739 1.00 87.06 132 TRP A N 1
ATOM 1036 C CA . TRP A 1 132 ? -0.252 -5.494 2.082 1.00 87.06 132 TRP A CA 1
ATOM 1037 C C . TRP A 1 132 ? 0.086 -4.452 3.155 1.00 87.06 132 TRP A C 1
ATOM 1039 O O . TRP A 1 132 ? -0.663 -4.300 4.122 1.00 87.06 132 TRP A O 1
ATOM 1049 N N . ALA A 1 133 ? 1.162 -3.683 2.979 1.00 86.38 133 ALA A N 1
ATOM 1050 C CA . ALA A 1 133 ? 1.555 -2.640 3.922 1.00 86.38 133 ALA A CA 1
ATOM 1051 C C . ALA A 1 133 ? 0.502 -1.521 4.030 1.00 86.38 133 ALA A C 1
ATOM 1053 O O . ALA A 1 133 ? 0.210 -1.062 5.135 1.00 86.38 133 ALA A O 1
ATOM 1054 N N . MET A 1 134 ? -0.109 -1.114 2.911 1.00 85.62 134 MET A N 1
ATOM 1055 C CA . MET A 1 134 ? -1.169 -0.097 2.895 1.00 85.62 134 MET A CA 1
ATOM 1056 C C . MET A 1 134 ? -2.437 -0.577 3.605 1.00 85.62 134 MET A C 1
ATOM 1058 O O . MET A 1 134 ? -2.950 0.150 4.457 1.00 85.62 134 MET A O 1
ATOM 1062 N N . LEU A 1 135 ? -2.900 -1.803 3.334 1.00 81.62 135 LEU A N 1
ATOM 1063 C CA . LEU A 1 135 ? -4.083 -2.388 3.986 1.00 81.62 135 LEU A CA 1
ATOM 1064 C C . LEU A 1 135 ? -3.904 -2.543 5.504 1.00 81.62 135 LEU A C 1
ATOM 1066 O O . LEU A 1 135 ? -4.863 -2.429 6.265 1.00 81.62 135 LEU A O 1
ATOM 1070 N N . ASN A 1 136 ? -2.668 -2.763 5.954 1.00 78.94 136 ASN A N 1
ATOM 1071 C CA . ASN A 1 136 ? -2.333 -2.878 7.372 1.00 78.94 136 ASN A CA 1
ATOM 1072 C C . ASN A 1 136 ? -1.941 -1.541 8.025 1.00 78.94 136 ASN A C 1
ATOM 1074 O O . ASN A 1 136 ? -1.616 -1.505 9.214 1.00 78.94 136 ASN A O 1
ATOM 1078 N N . SER A 1 137 ? -1.978 -0.430 7.283 1.00 78.38 137 SER A N 1
ATOM 1079 C CA . SER A 1 137 ? -1.639 0.888 7.817 1.00 78.38 137 SER A CA 1
ATOM 1080 C C . SER A 1 137 ? -2.757 1.458 8.699 1.00 78.38 137 SER A C 1
ATOM 1082 O O . SER A 1 137 ? -3.948 1.190 8.518 1.00 78.38 137 SER A O 1
ATOM 1084 N N . VAL A 1 138 ? -2.379 2.298 9.669 1.00 66.69 138 VAL A N 1
ATOM 1085 C CA . VAL A 1 138 ? -3.351 3.053 10.483 1.00 66.69 138 VAL A CA 1
ATOM 1086 C C . VAL A 1 138 ? -4.193 3.968 9.597 1.00 66.69 138 VAL A C 1
ATOM 1088 O O . VAL A 1 138 ? -5.382 4.130 9.842 1.00 66.69 138 VAL A O 1
ATOM 1091 N N . GLU A 1 139 ? -3.589 4.521 8.547 1.00 69.62 139 GLU A N 1
ATOM 1092 C CA . GLU A 1 139 ? -4.253 5.436 7.633 1.00 69.62 139 GLU A CA 1
ATOM 1093 C C . GLU A 1 139 ? -5.433 4.778 6.913 1.00 69.62 139 GLU A C 1
ATOM 1095 O O . GLU A 1 139 ? -6.525 5.341 6.939 1.00 69.62 139 GLU A O 1
ATOM 1100 N N . PHE A 1 140 ? -5.261 3.565 6.377 1.00 70.94 140 PHE A N 1
ATOM 1101 C CA . PHE A 1 140 ? -6.357 2.789 5.781 1.00 70.94 140 PHE A CA 1
ATOM 1102 C C . PHE A 1 140 ? -7.513 2.573 6.768 1.00 70.94 140 PHE A C 1
ATOM 1104 O O . PHE A 1 140 ? -8.677 2.742 6.427 1.00 70.94 140 PHE A O 1
ATOM 1111 N N . ASN A 1 141 ? -7.201 2.302 8.037 1.00 64.81 141 ASN A N 1
ATOM 1112 C CA . ASN A 1 141 ? -8.215 2.107 9.077 1.00 64.81 141 ASN A CA 1
ATOM 1113 C C . ASN A 1 141 ? -8.945 3.400 9.494 1.00 64.81 141 ASN A C 1
ATOM 1115 O O . ASN A 1 141 ? -9.969 3.328 10.177 1.00 64.81 141 ASN A O 1
ATOM 1119 N N . THR A 1 142 ? -8.425 4.572 9.116 1.00 62.50 142 THR A N 1
ATOM 1120 C CA . THR A 1 142 ? -8.984 5.889 9.475 1.00 62.50 142 THR A CA 1
ATOM 1121 C C . THR A 1 142 ? -9.552 6.681 8.294 1.00 62.50 142 THR A C 1
ATOM 1123 O O . THR A 1 142 ? -10.356 7.580 8.521 1.00 62.50 142 THR A O 1
ATOM 1126 N N . ASN A 1 143 ? -9.157 6.366 7.057 1.00 55.34 143 ASN A N 1
ATOM 1127 C CA . ASN A 1 143 ? -9.605 7.047 5.838 1.00 55.34 143 ASN A CA 1
ATOM 1128 C C . ASN A 1 143 ? -10.909 6.434 5.310 1.00 55.34 143 ASN A C 1
ATOM 1130 O O . ASN A 1 143 ? -10.886 5.757 4.289 1.00 55.34 143 ASN A O 1
ATOM 1134 N N . HIS A 1 144 ? -12.040 6.670 5.983 1.00 48.16 144 HIS A N 1
ATOM 1135 C CA . HIS A 1 144 ? -13.379 6.304 5.496 1.00 48.16 144 HIS A CA 1
ATOM 1136 C C . HIS A 1 144 ? -14.476 7.194 6.098 1.00 48.16 144 HIS A C 1
ATOM 1138 O O . HIS A 1 144 ? -14.451 7.426 7.329 1.00 48.16 144 HIS A O 1
#

Sequence (144 aa):
SSFATMPMRGLSGDQLYDSIVTAAGLPVRSDSRQRRQFTEDFRIDQVTEARRSLVQSLLLMNGELTAEATNAERGPTLQAIADAPFLNSDDQVETLYLATLTRRPSETERETVRHYLERIENPRDGLSDLLWAMLNSVEFNTNH

Radius of gyration: 16.56 Å; chains: 1; bounding box: 39×44×45 Å